Protein AF-A0A392QDC9-F1 (afdb_monomer_lite)

Radius of gyration: 13.81 Å; chains: 1; bounding box: 31×23×44 Å

Sequence (81 aa):
MVVQQTSAAATLAHIGNSTVCLSHSVGSWILDSGAFDHVAGNPSLISNLLPPRIPHIITVANGSKAQVVGIGQASPLPSLP

Secondary structure (DSSP, 8-state):
-------EEEEEEE--S--------SSS----TT-SEEEES-GGG-EEEE--SS--EEE-TTS-EEEEEEEEE----S---

InterPro domains:
  IPR054722 Retrovirus-related Pol polyprotein from transposon TNT 1-94-like, beta-barrel domain [PF22936] (29-73)

Organism: NCBI:txid97028

Structure (mmCIF, N/CA/C/O backbone):
data_AF-A0A392QDC9-F1
#
_entry.id   AF-A0A392QDC9-F1
#
loop_
_atom_site.group_PDB
_atom_site.id
_atom_site.type_symbol
_atom_site.label_atom_id
_atom_site.label_alt_id
_atom_site.label_comp_id
_atom_site.label_asym_id
_atom_site.label_entity_id
_atom_site.label_seq_id
_atom_site.pdbx_PDB_ins_code
_atom_site.Cartn_x
_atom_site.Cartn_y
_atom_site.Cartn_z
_atom_site.occupancy
_atom_site.B_iso_or_equiv
_atom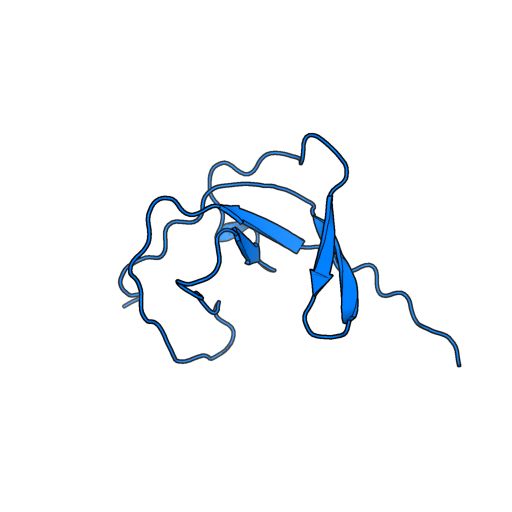_site.auth_seq_id
_atom_site.auth_comp_id
_atom_site.auth_asym_id
_atom_site.auth_atom_id
_atom_site.pdbx_PDB_model_num
ATOM 1 N N . MET A 1 1 ? -8.655 -9.203 -29.366 1.00 40.16 1 MET A N 1
ATOM 2 C CA . MET A 1 1 ? -8.979 -8.729 -28.005 1.00 40.16 1 MET A CA 1
ATOM 3 C C . MET A 1 1 ? -8.050 -7.576 -27.691 1.00 40.16 1 MET A C 1
ATOM 5 O O . MET A 1 1 ? -6.846 -7.786 -27.656 1.00 40.16 1 MET A O 1
ATOM 9 N N . VAL A 1 2 ? -8.578 -6.364 -27.545 1.00 38.69 2 VAL A N 1
ATOM 10 C CA . VAL A 1 2 ? -7.788 -5.244 -27.028 1.00 38.69 2 VAL A CA 1
ATOM 11 C C . VAL A 1 2 ? -7.739 -5.435 -25.518 1.00 38.69 2 VAL A C 1
ATOM 13 O O . VAL A 1 2 ? -8.762 -5.305 -24.853 1.00 38.69 2 VAL A O 1
ATOM 16 N N . VAL A 1 3 ? -6.581 -5.807 -24.978 1.00 46.53 3 VAL A N 1
ATOM 17 C CA . VAL A 1 3 ? -6.328 -5.644 -23.545 1.00 46.53 3 VAL A CA 1
ATOM 18 C C . VAL A 1 3 ? -6.291 -4.141 -23.292 1.00 46.53 3 VAL A C 1
ATOM 20 O O . VAL A 1 3 ? -5.302 -3.478 -23.590 1.00 46.53 3 VAL A O 1
ATOM 23 N N . GLN A 1 4 ? -7.405 -3.572 -22.826 1.00 46.56 4 GLN A N 1
ATOM 24 C CA . GLN A 1 4 ? -7.402 -2.233 -22.250 1.00 46.56 4 GLN A CA 1
ATOM 25 C C . GLN A 1 4 ? -6.480 -2.292 -21.037 1.00 46.56 4 GLN A C 1
ATOM 27 O O . GLN A 1 4 ? -6.844 -2.810 -19.984 1.00 46.56 4 GLN A O 1
ATOM 32 N N . GLN A 1 5 ? -5.255 -1.805 -21.202 1.00 49.66 5 GLN A N 1
ATOM 33 C CA . GLN A 1 5 ? -4.349 -1.593 -20.090 1.00 49.66 5 GLN A CA 1
ATOM 34 C C . GLN A 1 5 ? -4.859 -0.361 -19.341 1.00 49.66 5 GLN A C 1
ATOM 36 O O . GLN A 1 5 ? -4.412 0.761 -19.561 1.00 49.66 5 GLN A O 1
ATOM 41 N N . THR A 1 6 ? -5.880 -0.557 -18.507 1.00 54.47 6 THR A N 1
ATOM 42 C CA . THR A 1 6 ? -6.320 0.458 -17.556 1.00 54.47 6 THR A CA 1
ATOM 43 C C . THR A 1 6 ? -5.147 0.699 -16.615 1.00 54.47 6 THR A C 1
ATOM 45 O O . THR A 1 6 ? -4.822 -0.165 -15.800 1.00 54.47 6 THR A O 1
ATOM 48 N N . SER A 1 7 ? -4.459 1.830 -16.769 1.00 59.66 7 SER A N 1
ATOM 49 C CA . SER A 1 7 ? -3.394 2.232 -15.852 1.00 59.66 7 SER A CA 1
ATOM 50 C C . SER A 1 7 ? -4.035 2.604 -14.518 1.00 59.66 7 SER A C 1
ATOM 52 O O . SER A 1 7 ? -4.413 3.751 -14.295 1.00 59.66 7 SER A O 1
ATOM 54 N N . ALA A 1 8 ? -4.239 1.607 -13.662 1.00 69.62 8 ALA A N 1
ATOM 55 C CA . ALA A 1 8 ? -4.758 1.809 -12.322 1.00 69.62 8 ALA A CA 1
ATOM 56 C C . ALA A 1 8 ? -3.652 2.413 -11.443 1.00 69.62 8 ALA A C 1
ATOM 58 O O . ALA A 1 8 ? -2.511 1.947 -11.449 1.00 69.62 8 ALA A O 1
ATOM 59 N N . ALA A 1 9 ? -3.993 3.463 -10.703 1.00 71.81 9 ALA A N 1
ATOM 60 C CA . ALA A 1 9 ? -3.126 4.081 -9.711 1.00 71.81 9 ALA A CA 1
ATOM 61 C C . ALA A 1 9 ? -3.585 3.661 -8.314 1.00 71.81 9 ALA A C 1
ATOM 63 O O . ALA A 1 9 ? -4.787 3.570 -8.061 1.00 71.81 9 ALA A O 1
ATOM 64 N N . ALA A 1 10 ? -2.639 3.406 -7.416 1.00 78.56 10 ALA A N 1
ATOM 65 C CA . ALA A 1 10 ? -2.948 3.046 -6.039 1.00 78.56 10 ALA A CA 1
ATOM 66 C C . ALA A 1 10 ? -1.898 3.582 -5.066 1.00 78.56 10 ALA A C 1
ATOM 68 O O . ALA A 1 10 ? -0.787 3.939 -5.455 1.00 78.56 10 ALA A O 1
ATOM 69 N N . THR A 1 11 ? -2.240 3.613 -3.787 1.00 76.44 11 THR A N 1
ATOM 70 C CA . THR A 1 11 ? -1.350 4.069 -2.719 1.00 76.44 11 THR A CA 1
ATOM 71 C C . THR A 1 11 ? -1.010 2.902 -1.794 1.00 76.44 11 THR A C 1
ATOM 73 O O . THR A 1 11 ? -1.879 2.080 -1.515 1.00 76.44 11 THR A O 1
ATOM 76 N N . LEU A 1 12 ? 0.241 2.801 -1.338 1.00 77.69 12 LEU A N 1
ATOM 77 C CA . LEU A 1 12 ? 0.717 1.720 -0.463 1.00 77.69 12 LEU A CA 1
ATOM 78 C C . LEU A 1 12 ? 0.803 2.202 0.995 1.00 77.69 12 LEU A C 1
ATOM 80 O O . LEU A 1 12 ? 1.316 3.290 1.264 1.00 77.69 12 LEU A O 1
ATOM 84 N N . ALA A 1 13 ? 0.327 1.389 1.932 1.00 76.75 13 ALA A N 1
ATOM 85 C CA . ALA A 1 13 ? 0.398 1.635 3.368 1.00 76.75 13 ALA A CA 1
ATOM 86 C C . ALA A 1 13 ? 1.126 0.488 4.079 1.00 76.75 13 ALA A C 1
ATOM 88 O O . ALA A 1 13 ? 0.793 -0.672 3.857 1.00 76.75 13 ALA A O 1
ATOM 89 N N . HIS A 1 14 ? 2.063 0.827 4.964 1.00 72.50 14 HIS A N 1
ATOM 90 C CA . HIS A 1 14 ? 2.828 -0.130 5.771 1.00 72.50 14 HIS A CA 1
ATOM 91 C C . HIS A 1 14 ? 2.339 -0.108 7.227 1.00 72.50 14 HIS A C 1
ATOM 93 O O . HIS A 1 14 ? 2.158 0.979 7.783 1.00 72.50 14 HIS A O 1
ATOM 99 N N . ILE A 1 15 ? 2.144 -1.276 7.851 1.00 64.50 15 ILE A N 1
ATOM 100 C CA . ILE A 1 15 ? 1.646 -1.405 9.235 1.00 64.50 15 ILE A CA 1
ATOM 101 C C . ILE A 1 15 ? 2.667 -2.167 10.093 1.00 64.50 15 ILE A C 1
ATOM 103 O O . ILE A 1 15 ? 3.129 -3.239 9.724 1.00 64.50 15 ILE A O 1
ATOM 107 N N . GLY A 1 16 ? 3.038 -1.609 11.250 1.00 63.06 16 GLY A N 1
ATOM 108 C CA . GLY A 1 16 ? 3.974 -2.239 12.193 1.00 63.06 16 GLY A CA 1
ATOM 109 C C . GLY A 1 16 ? 3.296 -3.166 13.219 1.00 63.06 16 GLY A C 1
ATOM 110 O O . GLY A 1 16 ? 2.269 -2.795 13.776 1.00 63.06 16 GLY A O 1
ATOM 111 N N . ASN A 1 17 ? 3.919 -4.333 13.469 1.00 54.09 17 ASN A N 1
ATOM 112 C CA . ASN A 1 17 ? 3.624 -5.423 14.430 1.00 54.09 17 ASN A CA 1
ATOM 113 C C . ASN A 1 17 ? 2.133 -5.723 14.739 1.00 54.09 17 ASN A C 1
ATOM 115 O O . ASN A 1 17 ? 1.531 -5.140 15.639 1.00 54.09 17 ASN A O 1
ATOM 119 N N . SER A 1 18 ? 1.580 -6.714 14.022 1.00 55.66 18 SER A N 1
ATOM 120 C CA . SER A 1 18 ? 0.148 -7.048 13.908 1.00 55.66 18 SER A CA 1
ATOM 121 C C . SER A 1 18 ? -0.466 -7.928 15.015 1.00 55.66 18 SER A C 1
ATOM 123 O O . SER A 1 18 ? 0.088 -8.956 15.390 1.00 55.66 18 SER A O 1
ATOM 125 N N . THR A 1 19 ? -1.708 -7.610 15.404 1.00 53.31 19 THR A N 1
ATOM 126 C CA . THR A 1 19 ? -2.847 -8.558 15.528 1.00 53.31 19 THR A CA 1
ATOM 127 C C . THR A 1 19 ? -4.151 -7.785 15.291 1.00 53.31 19 THR A C 1
ATOM 129 O O . THR A 1 19 ? -4.505 -6.943 16.109 1.00 53.31 19 THR A O 1
ATOM 132 N N . VAL A 1 20 ? -4.869 -8.031 14.182 1.00 52.97 20 VAL A N 1
ATOM 133 C CA . VAL A 1 20 ? -6.189 -7.408 13.920 1.00 52.97 20 VAL A CA 1
ATOM 134 C C . VAL A 1 20 ? -7.105 -8.332 13.100 1.00 52.97 20 VAL A C 1
ATOM 136 O O . VAL A 1 20 ? -6.667 -8.956 12.138 1.00 52.97 20 VAL A O 1
ATOM 139 N N . CYS A 1 21 ? -8.393 -8.396 13.449 1.00 55.28 21 CYS A N 1
ATOM 140 C CA . CYS A 1 21 ? -9.434 -9.127 12.715 1.00 55.28 21 CYS A CA 1
ATOM 141 C C . CYS A 1 21 ? -10.532 -8.136 12.298 1.00 55.28 21 CYS A C 1
ATOM 143 O O . CYS A 1 21 ? -11.139 -7.549 13.190 1.00 55.28 21 CYS A O 1
ATOM 145 N N . LEU A 1 22 ? -10.828 -7.955 11.001 1.00 50.91 22 LEU A N 1
ATOM 146 C CA . LEU A 1 22 ? -11.918 -7.071 10.548 1.00 50.91 22 LEU A CA 1
ATOM 147 C C . LEU A 1 22 ? -12.648 -7.589 9.290 1.00 50.91 22 LEU A C 1
ATOM 149 O O . LEU A 1 22 ? -12.037 -7.856 8.259 1.00 50.91 22 LEU A O 1
ATOM 153 N N . SER A 1 23 ? -13.980 -7.664 9.390 1.00 53.38 23 SER A N 1
ATOM 154 C CA . SER A 1 23 ? -14.977 -7.809 8.312 1.00 53.38 23 SER A CA 1
ATOM 155 C C . SER A 1 23 ? -16.259 -7.129 8.833 1.00 53.38 23 SER A C 1
ATOM 157 O O . SER A 1 23 ? -16.608 -7.336 9.989 1.00 53.38 23 SER A O 1
ATOM 159 N N . HIS A 1 24 ? -16.961 -6.240 8.130 1.00 47.75 24 HIS A N 1
ATOM 160 C CA . HIS A 1 24 ? -17.507 -6.430 6.793 1.00 47.75 24 HIS A CA 1
ATOM 161 C C . HIS A 1 24 ? -17.751 -5.091 6.065 1.00 47.75 24 HIS A C 1
ATOM 163 O O . HIS A 1 24 ? -17.969 -4.045 6.670 1.00 47.75 24 HIS A O 1
ATOM 169 N N . SER A 1 25 ? -17.707 -5.178 4.738 1.00 61.12 25 SER A N 1
ATOM 170 C CA . SER A 1 25 ? -17.667 -4.101 3.747 1.00 61.12 25 SER A CA 1
ATOM 171 C C . SER A 1 25 ? -19.018 -3.434 3.480 1.00 61.12 25 SER A C 1
ATOM 173 O O . SER A 1 25 ? -20.037 -4.115 3.412 1.00 61.12 25 SER A O 1
ATOM 175 N N . VAL A 1 26 ? -18.971 -2.136 3.160 1.00 45.16 26 VAL A N 1
ATOM 176 C CA . VAL A 1 26 ? -19.497 -1.602 1.888 1.00 45.16 26 VAL A CA 1
ATOM 177 C C . VAL A 1 26 ? -18.611 -0.431 1.433 1.00 45.16 26 VAL A C 1
ATOM 179 O O . VAL A 1 26 ? -18.748 0.694 1.893 1.00 45.16 26 VAL A O 1
ATOM 182 N N . GLY A 1 27 ? -17.648 -0.706 0.545 1.00 56.34 27 GLY A N 1
ATOM 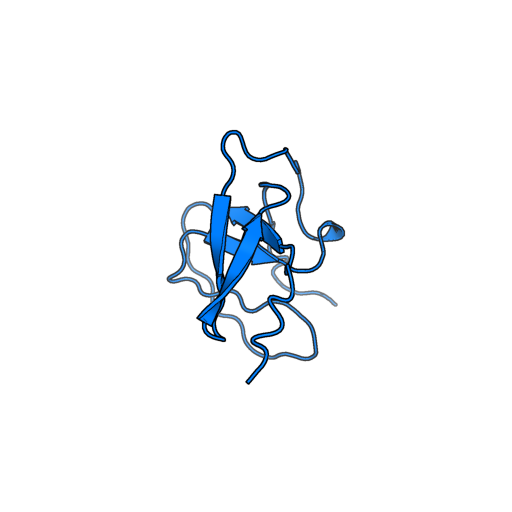183 C CA . GLY A 1 27 ? -16.780 0.320 -0.067 1.00 56.34 27 GLY A CA 1
ATOM 184 C C . GLY A 1 27 ? -15.553 0.745 0.756 1.00 56.34 27 GLY A C 1
ATOM 185 O O . GLY A 1 27 ? -14.862 1.694 0.389 1.00 56.34 27 GLY A O 1
ATOM 186 N N . SER A 1 28 ? -15.261 0.038 1.849 1.00 60.94 28 SER A N 1
ATOM 187 C CA . SER A 1 28 ? -14.192 0.340 2.807 1.00 60.94 28 SER A CA 1
ATOM 188 C C . SER A 1 28 ? -13.213 -0.830 2.927 1.00 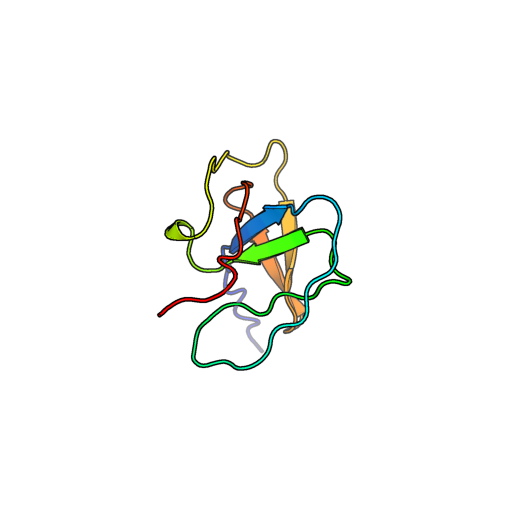60.94 28 SER A C 1
ATOM 190 O O . SER A 1 28 ? -13.543 -1.972 2.618 1.00 60.94 28 SER A O 1
ATOM 192 N N . TRP A 1 29 ? -11.975 -0.508 3.286 1.00 62.28 29 TRP A N 1
ATOM 193 C CA . TRP A 1 29 ? -10.787 -1.336 3.101 1.00 62.28 29 TRP A CA 1
ATOM 194 C C . TRP A 1 29 ? -10.850 -2.682 3.825 1.00 62.28 29 TRP A C 1
ATOM 196 O O . TRP A 1 29 ? -11.416 -2.783 4.909 1.00 62.28 29 TRP A O 1
ATOM 206 N N . ILE A 1 30 ? -10.211 -3.700 3.242 1.00 62.22 30 ILE A N 1
ATOM 207 C CA . ILE A 1 30 ? -9.999 -4.997 3.891 1.00 62.22 30 ILE A CA 1
ATOM 208 C C . ILE A 1 30 ? -8.618 -4.966 4.542 1.00 62.22 30 ILE A C 1
ATOM 210 O O . ILE A 1 30 ? -7.611 -4.797 3.852 1.00 62.22 30 ILE A O 1
ATOM 214 N N . LEU A 1 31 ? -8.584 -5.123 5.865 1.00 66.94 31 LEU A N 1
ATOM 215 C CA . LEU A 1 31 ? -7.346 -5.267 6.618 1.00 66.94 31 LEU A CA 1
ATOM 216 C C . LEU A 1 31 ? -7.056 -6.757 6.825 1.00 66.94 31 LEU A C 1
ATOM 218 O O . LEU A 1 31 ? -7.701 -7.423 7.629 1.00 66.94 31 LEU A O 1
ATOM 222 N N . ASP A 1 32 ? -6.095 -7.269 6.069 1.00 65.69 32 ASP A N 1
ATOM 223 C CA . ASP A 1 32 ? -5.527 -8.607 6.234 1.00 65.69 32 ASP A CA 1
ATOM 224 C C . ASP A 1 32 ? -4.368 -8.565 7.241 1.00 65.69 32 ASP A C 1
ATOM 226 O O . ASP A 1 32 ? -3.298 -8.051 6.933 1.00 65.69 32 ASP A O 1
ATOM 230 N N . SER A 1 33 ? -4.553 -9.104 8.448 1.00 63.75 33 SER A N 1
ATOM 231 C CA . SER A 1 33 ? -3.490 -9.117 9.466 1.00 63.75 33 SER A CA 1
ATOM 232 C C . SER A 1 33 ? -2.301 -10.012 9.132 1.00 63.75 33 SER A C 1
ATOM 234 O O . SER A 1 33 ? -1.271 -9.900 9.800 1.00 63.75 33 SER A O 1
ATOM 236 N N . GLY A 1 34 ? -2.423 -10.874 8.119 1.00 69.19 34 GLY A N 1
ATOM 237 C CA . GLY A 1 34 ? -1.303 -11.619 7.551 1.00 69.19 34 GLY A CA 1
ATOM 238 C C . GLY A 1 34 ? -0.493 -10.817 6.530 1.00 69.19 34 GLY A C 1
ATOM 239 O O . GLY A 1 34 ? 0.613 -11.232 6.182 1.00 69.19 34 GLY A O 1
ATOM 240 N N . ALA A 1 35 ? -1.005 -9.678 6.057 1.00 74.50 35 ALA A N 1
ATOM 241 C CA . ALA A 1 35 ? -0.302 -8.826 5.113 1.00 74.50 35 ALA A CA 1
ATOM 242 C C . ALA A 1 35 ? 0.637 -7.851 5.837 1.00 74.50 35 ALA A C 1
ATOM 244 O O . ALA A 1 35 ? 0.308 -7.274 6.871 1.00 74.50 35 ALA A O 1
ATOM 245 N N . PHE A 1 36 ? 1.825 -7.662 5.263 1.00 72.88 36 PHE A N 1
ATOM 246 C CA . PHE A 1 36 ? 2.804 -6.682 5.738 1.00 72.88 36 PHE A CA 1
ATOM 247 C C . PHE A 1 36 ? 2.475 -5.262 5.239 1.00 72.88 36 PHE A C 1
ATOM 249 O O . PHE A 1 36 ? 2.590 -4.287 5.979 1.00 72.88 36 PHE A O 1
ATOM 256 N N . ASP A 1 37 ? 1.991 -5.168 3.996 1.00 77.62 37 ASP A N 1
ATOM 257 C CA . ASP A 1 37 ? 1.589 -3.924 3.343 1.00 77.62 37 ASP A CA 1
ATOM 258 C C . ASP A 1 37 ? 0.164 -4.028 2.779 1.00 77.62 37 ASP A C 1
ATOM 260 O O . ASP A 1 37 ? -0.263 -5.082 2.300 1.00 77.62 37 ASP A O 1
ATOM 264 N N . HIS A 1 38 ? -0.550 -2.901 2.760 1.00 80.00 38 HIS A N 1
ATOM 265 C CA . HIS A 1 38 ? -1.893 -2.766 2.194 1.00 80.00 38 HIS A CA 1
ATOM 266 C C . HIS A 1 38 ? -1.951 -1.741 1.065 1.00 80.00 38 HIS A C 1
ATOM 268 O O . HIS A 1 38 ? -1.180 -0.785 1.018 1.00 80.00 38 HIS A O 1
ATOM 274 N N . VAL A 1 39 ? -2.922 -1.919 0.167 1.00 82.38 39 VAL A N 1
ATOM 275 C CA . VAL A 1 39 ? -3.136 -1.054 -0.996 1.00 82.38 39 VAL A CA 1
ATOM 276 C C . VAL A 1 39 ? -4.467 -0.323 -0.877 1.00 82.38 39 VAL A C 1
ATOM 278 O O . VAL A 1 39 ? -5.495 -0.900 -0.528 1.00 82.38 39 VAL A O 1
ATOM 281 N N . ALA A 1 40 ? -4.435 0.956 -1.219 1.00 78.94 40 ALA A N 1
ATOM 282 C CA . ALA A 1 40 ? -5.477 1.933 -0.990 1.00 78.94 40 ALA A CA 1
ATOM 283 C C . ALA A 1 40 ? -5.852 2.674 -2.272 1.00 78.94 40 ALA A C 1
ATOM 285 O O . ALA A 1 40 ? -4.982 3.227 -2.945 1.00 78.94 40 ALA A O 1
ATOM 286 N N 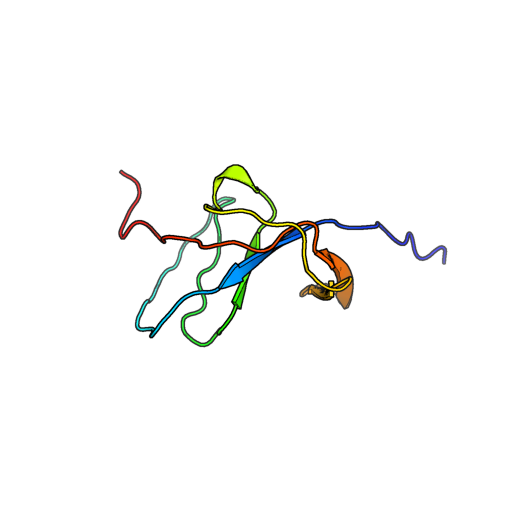. GLY A 1 41 ? -7.148 2.758 -2.576 1.00 76.12 41 GLY A N 1
ATOM 287 C CA . GLY A 1 41 ? -7.648 3.604 -3.668 1.00 76.12 41 GLY A CA 1
ATOM 288 C C . GLY A 1 41 ? -7.846 5.074 -3.275 1.00 76.12 41 GLY A C 1
ATOM 289 O O . GLY A 1 41 ? -7.827 5.943 -4.140 1.00 76.12 41 GLY A O 1
ATOM 290 N N . ASN A 1 42 ? -8.026 5.365 -1.979 1.00 79.19 42 ASN A N 1
ATOM 291 C CA . ASN A 1 42 ? -8.238 6.723 -1.480 1.00 79.19 42 ASN A CA 1
ATOM 292 C C . ASN A 1 42 ? -7.006 7.213 -0.687 1.00 79.19 42 ASN A C 1
ATOM 294 O O . ASN A 1 42 ? -6.764 6.711 0.413 1.00 79.19 42 ASN A O 1
ATOM 298 N N . PRO A 1 43 ? -6.245 8.202 -1.195 1.00 78.06 43 PRO A N 1
ATOM 299 C CA . PRO A 1 43 ? -5.064 8.726 -0.514 1.00 78.06 43 PRO A CA 1
ATOM 300 C C . PRO A 1 43 ? -5.386 9.467 0.792 1.00 78.06 43 PRO A C 1
ATOM 302 O O . PRO A 1 43 ? -4.501 9.587 1.631 1.00 78.06 43 PRO A O 1
ATOM 305 N N . SER A 1 44 ? -6.630 9.916 1.017 1.00 81.88 44 SER A N 1
ATOM 306 C CA . SER A 1 44 ? -7.014 10.623 2.252 1.00 81.88 44 SER A CA 1
ATOM 307 C C . SER A 1 44 ? -6.955 9.747 3.506 1.00 81.88 44 SER A C 1
ATOM 309 O O . SER A 1 44 ? -7.037 10.257 4.617 1.00 81.88 44 SER A O 1
ATOM 311 N N . LEU A 1 45 ? -6.864 8.428 3.333 1.00 76.94 45 LEU A N 1
ATOM 312 C CA . LEU A 1 45 ? -6.785 7.444 4.412 1.00 76.94 45 LEU A CA 1
ATOM 313 C C . LEU A 1 45 ? -5.331 7.102 4.782 1.00 76.94 45 LEU A C 1
ATOM 315 O O . LEU A 1 45 ? -5.099 6.276 5.662 1.00 76.94 45 LEU A O 1
ATOM 319 N N . ILE A 1 46 ? -4.353 7.720 4.110 1.00 83.69 46 ILE A N 1
ATOM 320 C CA . ILE A 1 46 ? -2.924 7.499 4.329 1.00 83.69 46 ILE A CA 1
ATOM 321 C C . ILE A 1 46 ? -2.285 8.799 4.806 1.00 83.69 46 ILE A C 1
ATOM 323 O O . ILE A 1 46 ? -2.331 9.831 4.142 1.00 83.69 46 ILE A O 1
ATOM 327 N N . SER A 1 47 ? -1.658 8.728 5.973 1.00 84.88 47 SER A N 1
ATOM 328 C CA . SER A 1 47 ? -0.861 9.804 6.555 1.00 84.88 47 SER A CA 1
ATOM 329 C C . SER A 1 47 ? 0.594 9.729 6.085 1.00 84.88 47 SER A C 1
ATOM 331 O O . SER A 1 47 ? 1.074 8.665 5.689 1.00 84.88 47 SER A O 1
ATOM 333 N N . ASN A 1 48 ? 1.315 10.855 6.141 1.00 88.62 48 ASN A N 1
ATOM 334 C CA . ASN A 1 48 ? 2.726 10.948 5.737 1.00 88.62 48 ASN A CA 1
ATOM 335 C C . ASN A 1 48 ? 2.990 10.387 4.334 1.00 88.62 48 ASN A C 1
ATOM 337 O O . ASN A 1 48 ? 3.950 9.649 4.115 1.00 88.62 48 ASN A O 1
ATOM 341 N N . LEU A 1 49 ? 2.101 10.711 3.394 1.00 90.00 49 LEU A N 1
ATOM 342 C CA . LEU A 1 49 ? 2.209 10.233 2.030 1.00 90.00 49 LEU A CA 1
ATOM 343 C C . LEU A 1 49 ? 3.441 10.838 1.351 1.00 90.00 49 LEU A C 1
ATOM 345 O O . LEU A 1 49 ? 3.529 12.051 1.167 1.00 90.00 49 LEU A O 1
ATOM 349 N N . LEU A 1 50 ? 4.374 9.982 0.951 1.00 91.19 50 LEU A N 1
ATOM 350 C CA . LEU A 1 50 ? 5.579 10.357 0.225 1.00 91.19 50 LEU A CA 1
ATOM 351 C C . LEU A 1 50 ? 5.592 9.689 -1.151 1.00 91.19 50 LEU A C 1
ATOM 353 O O . LEU A 1 50 ? 5.117 8.559 -1.289 1.00 91.19 50 LEU A O 1
ATOM 357 N N . PRO A 1 51 ? 6.155 10.342 -2.179 1.00 87.94 51 PRO A N 1
ATOM 358 C CA . PRO A 1 51 ? 6.374 9.686 -3.458 1.00 87.94 51 PRO A CA 1
ATOM 359 C C . PRO A 1 51 ? 7.290 8.466 -3.266 1.00 87.94 51 PRO A C 1
ATOM 361 O O . PRO A 1 51 ? 8.230 8.511 -2.461 1.00 87.94 51 PRO A O 1
ATOM 364 N N . PRO A 1 52 ? 7.040 7.358 -3.982 1.00 86.69 52 PRO A N 1
ATOM 365 C CA . PRO A 1 52 ? 7.859 6.167 -3.842 1.00 86.69 52 PRO A CA 1
ATOM 366 C C . PRO A 1 52 ? 9.283 6.456 -4.344 1.00 86.69 52 PRO A C 1
ATOM 368 O O . PRO A 1 52 ? 9.473 7.066 -5.394 1.00 86.69 52 PRO A O 1
ATOM 371 N N . ARG A 1 53 ? 10.302 6.000 -3.601 1.00 84.44 53 ARG A N 1
ATOM 372 C CA . ARG A 1 53 ? 11.723 6.238 -3.945 1.00 84.44 53 ARG A CA 1
ATOM 373 C C . ARG A 1 53 ? 12.141 5.619 -5.282 1.00 84.44 53 ARG A C 1
ATOM 375 O O . ARG A 1 53 ? 13.088 6.079 -5.907 1.00 84.44 53 ARG A O 1
ATOM 382 N N . ILE A 1 54 ? 11.455 4.557 -5.688 1.00 84.94 54 ILE A N 1
ATOM 383 C CA . ILE A 1 54 ? 11.638 3.832 -6.947 1.00 84.94 54 ILE A CA 1
ATOM 384 C C . ILE A 1 54 ? 10.232 3.635 -7.529 1.00 84.94 54 ILE A C 1
ATOM 386 O O . ILE A 1 54 ? 9.291 3.513 -6.744 1.00 84.94 54 ILE A O 1
ATOM 390 N N . PRO A 1 55 ? 10.019 3.599 -8.853 1.00 80.69 55 PRO A N 1
ATOM 391 C CA . PRO A 1 55 ? 8.721 3.221 -9.404 1.00 80.69 55 PRO A CA 1
ATOM 392 C C . PRO A 1 55 ? 8.301 1.831 -8.901 1.00 80.69 55 PRO A C 1
ATOM 394 O O . PRO A 1 55 ? 8.929 0.830 -9.238 1.00 80.69 55 PRO A O 1
ATOM 397 N N . HIS A 1 56 ? 7.251 1.770 -8.077 1.00 83.94 56 HIS A N 1
ATOM 398 C CA . HIS A 1 56 ? 6.684 0.508 -7.600 1.00 83.94 56 HIS A CA 1
ATOM 399 C C . HIS A 1 56 ? 5.471 0.157 -8.461 1.00 83.94 56 HIS A C 1
ATOM 401 O O . HIS A 1 56 ? 4.560 0.970 -8.636 1.00 83.94 56 HIS A O 1
ATOM 407 N N . ILE A 1 57 ? 5.467 -1.063 -8.995 1.00 88.25 57 ILE A N 1
ATOM 408 C CA . ILE A 1 57 ? 4.324 -1.647 -9.692 1.00 88.25 57 ILE A CA 1
ATOM 409 C C . ILE A 1 57 ? 3.868 -2.847 -8.878 1.00 88.25 57 ILE A C 1
ATOM 411 O O . ILE A 1 57 ? 4.649 -3.762 -8.624 1.00 88.25 57 ILE A O 1
ATOM 415 N N . ILE A 1 58 ? 2.600 -2.844 -8.496 1.00 82.94 58 ILE A N 1
ATOM 416 C CA . ILE A 1 58 ? 1.959 -3.946 -7.783 1.00 82.94 58 ILE A CA 1
ATOM 417 C C . ILE A 1 58 ? 1.021 -4.690 -8.730 1.00 82.94 58 ILE A C 1
ATOM 419 O O . ILE A 1 58 ? 0.488 -4.108 -9.674 1.00 82.94 58 ILE A O 1
ATOM 423 N N . THR A 1 59 ? 0.810 -5.979 -8.482 1.00 85.12 59 THR A N 1
ATOM 424 C CA . THR A 1 59 ? -0.245 -6.744 -9.160 1.00 85.12 59 THR A CA 1
ATOM 425 C C . THR A 1 59 ? -1.436 -6.817 -8.217 1.00 85.12 59 THR A C 1
ATOM 427 O O . THR A 1 59 ? -1.293 -7.277 -7.088 1.00 85.12 59 THR A O 1
ATOM 430 N N . VAL A 1 60 ? -2.593 -6.321 -8.648 1.00 78.88 60 VAL A N 1
ATOM 431 C CA . VAL A 1 60 ? -3.832 -6.364 -7.856 1.00 78.88 60 VAL A CA 1
ATOM 432 C C . VAL A 1 60 ? -4.587 -7.676 -8.103 1.00 78.88 60 VAL A C 1
ATOM 434 O O . VAL A 1 60 ? -4.280 -8.413 -9.038 1.00 78.88 60 VAL A O 1
ATOM 437 N N . ALA A 1 61 ? -5.595 -7.975 -7.278 1.00 77.19 61 ALA A N 1
ATOM 438 C CA . ALA A 1 61 ? -6.282 -9.274 -7.261 1.00 77.19 61 ALA A CA 1
ATOM 439 C C . ALA A 1 61 ? -6.886 -9.718 -8.610 1.00 77.19 61 ALA A C 1
ATOM 441 O O . ALA A 1 61 ? -7.025 -10.911 -8.857 1.00 77.19 61 ALA A O 1
ATOM 442 N N . ASN A 1 62 ? -7.215 -8.781 -9.506 1.00 79.94 62 ASN A N 1
ATOM 443 C CA . ASN A 1 62 ? -7.718 -9.096 -10.848 1.00 79.94 62 ASN A CA 1
ATOM 444 C C . ASN A 1 62 ? -6.602 -9.407 -11.875 1.00 79.94 62 ASN A C 1
ATOM 446 O O . ASN A 1 62 ? -6.878 -9.488 -13.069 1.00 79.94 62 ASN A O 1
ATOM 450 N N . GLY A 1 63 ? -5.343 -9.519 -11.440 1.00 81.31 63 GLY A N 1
ATOM 451 C CA . GLY A 1 63 ? -4.180 -9.778 -12.292 1.00 81.31 63 GLY A CA 1
ATOM 452 C C . GLY A 1 63 ? -3.652 -8.555 -13.048 1.00 81.31 63 GLY A C 1
ATOM 453 O O . GLY A 1 63 ? -2.624 -8.653 -13.720 1.00 81.31 63 GLY A O 1
ATOM 454 N N . SER A 1 64 ? -4.313 -7.398 -12.946 1.00 83.25 64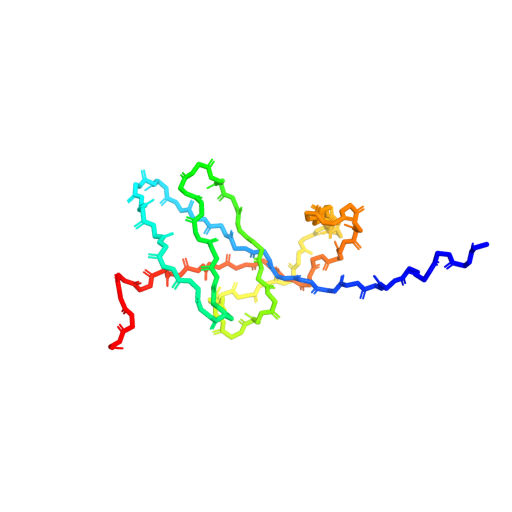 SER A N 1
ATOM 455 C CA . SER A 1 64 ? -3.808 -6.160 -13.540 1.00 83.25 64 SER A CA 1
ATOM 456 C C . SER A 1 64 ? -2.658 -5.575 -12.720 1.00 83.25 64 SER A C 1
ATOM 458 O O . SER A 1 64 ? -2.518 -5.824 -11.520 1.00 83.25 64 SER A O 1
ATOM 460 N N . LYS A 1 65 ? -1.808 -4.795 -13.391 1.00 85.56 65 LYS A N 1
ATOM 461 C CA . LYS A 1 65 ? -0.692 -4.084 -12.767 1.00 85.56 65 LYS A CA 1
ATOM 462 C C . LYS A 1 65 ? -1.100 -2.643 -12.482 1.00 85.56 65 LYS A C 1
ATOM 464 O O . LYS A 1 65 ? -1.611 -1.973 -13.376 1.00 85.56 65 LYS A O 1
ATOM 469 N N . ALA A 1 66 ? -0.840 -2.177 -11.267 1.00 85.50 66 ALA A N 1
ATOM 470 C CA . ALA A 1 66 ? -1.100 -0.811 -10.838 1.00 85.50 66 ALA A CA 1
ATOM 471 C C . ALA A 1 66 ? 0.201 -0.119 -10.426 1.00 85.50 66 ALA A C 1
ATOM 473 O O . ALA A 1 66 ? 1.070 -0.727 -9.795 1.00 85.50 66 ALA A O 1
ATOM 474 N N . GLN A 1 67 ? 0.334 1.157 -10.782 1.00 90.12 67 GLN A N 1
ATOM 475 C CA . GLN A 1 67 ? 1.454 1.978 -10.339 1.00 90.12 67 GLN A CA 1
ATOM 476 C C . GLN A 1 67 ? 1.158 2.535 -8.947 1.00 90.12 67 GLN A C 1
ATOM 478 O O . GLN A 1 67 ? 0.086 3.094 -8.703 1.00 90.12 67 GLN A O 1
ATOM 483 N N . VAL A 1 68 ? 2.128 2.415 -8.044 1.00 90.00 68 VAL A N 1
ATOM 484 C CA . VAL A 1 68 ? 2.056 3.061 -6.735 1.00 90.00 68 VAL A CA 1
ATOM 485 C C . VAL A 1 68 ? 2.374 4.544 -6.902 1.00 90.00 68 VAL A C 1
ATOM 487 O O . VAL A 1 68 ? 3.445 4.896 -7.398 1.00 90.00 68 VAL A O 1
ATOM 490 N N . VAL A 1 69 ? 1.454 5.414 -6.489 1.00 89.06 69 VAL A N 1
ATOM 491 C CA . VAL A 1 69 ? 1.619 6.878 -6.573 1.00 89.06 69 VAL A CA 1
ATOM 492 C C . VAL A 1 69 ? 2.196 7.490 -5.299 1.00 89.06 69 VAL A C 1
ATOM 494 O O . VAL A 1 69 ? 2.730 8.595 -5.331 1.00 89.06 69 VAL A O 1
ATOM 497 N N . GLY A 1 70 ? 2.143 6.760 -4.186 1.00 90.38 70 GLY A N 1
ATOM 498 C CA . GLY A 1 70 ? 2.722 7.180 -2.919 1.00 90.38 70 GLY A CA 1
ATOM 499 C C . GLY A 1 70 ? 2.753 6.054 -1.891 1.00 90.38 70 GLY A C 1
ATOM 500 O O . GLY A 1 70 ? 2.038 5.058 -2.017 1.00 90.38 70 GLY A O 1
ATOM 501 N N . ILE A 1 71 ? 3.609 6.221 -0.889 1.00 89.88 71 ILE A N 1
ATOM 502 C CA . ILE A 1 71 ? 3.780 5.318 0.247 1.00 89.88 71 ILE A CA 1
ATOM 503 C C . ILE A 1 71 ? 3.602 6.140 1.518 1.00 89.88 71 ILE A C 1
ATOM 505 O O . ILE A 1 71 ? 4.189 7.214 1.644 1.00 89.88 71 ILE A O 1
ATOM 509 N N . GLY A 1 72 ? 2.805 5.648 2.458 1.00 89.50 72 GLY A N 1
ATOM 510 C CA . GLY A 1 72 ? 2.625 6.311 3.744 1.00 89.50 72 GLY A CA 1
ATOM 511 C C . GLY A 1 72 ? 2.230 5.348 4.852 1.00 89.50 72 GLY A C 1
ATOM 512 O O . GLY A 1 72 ? 2.443 4.139 4.764 1.00 89.50 72 GLY A O 1
ATOM 513 N N . GLN A 1 73 ? 1.694 5.903 5.929 1.00 85.81 73 GLN A N 1
ATOM 514 C CA . GLN A 1 73 ? 1.256 5.164 7.107 1.00 85.81 73 GLN A CA 1
ATOM 515 C C . GLN A 1 73 ? -0.263 5.225 7.208 1.00 85.81 73 GLN A C 1
ATOM 517 O O . GLN A 1 73 ? -0.854 6.304 7.120 1.00 85.81 73 GLN A O 1
ATOM 522 N N . ALA A 1 74 ? -0.894 4.078 7.424 1.00 78.56 74 ALA A N 1
ATOM 523 C CA . ALA A 1 74 ? -2.312 4.006 7.740 1.00 78.56 74 ALA A CA 1
ATOM 524 C C . ALA A 1 74 ? -2.472 3.634 9.215 1.00 78.56 74 ALA A C 1
ATOM 526 O O . ALA A 1 74 ? -1.825 2.711 9.703 1.00 78.56 74 ALA A O 1
ATOM 527 N N . SER A 1 75 ? -3.349 4.345 9.918 1.00 73.44 75 SER A N 1
ATOM 528 C CA . SER A 1 75 ? -3.800 3.968 11.254 1.00 73.44 75 SER A CA 1
ATOM 529 C C . SER A 1 75 ? -5.226 3.435 11.129 1.00 73.44 75 SER A C 1
ATOM 531 O O . SER A 1 75 ? -6.144 4.242 10.942 1.00 73.44 75 SER A O 1
ATOM 533 N N . PRO A 1 76 ? -5.451 2.112 11.188 1.00 64.94 76 PRO A N 1
ATOM 534 C CA . PRO A 1 76 ? -6.807 1.603 11.286 1.00 64.94 76 PRO A CA 1
ATOM 535 C C . PRO A 1 76 ? -7.401 2.131 12.594 1.00 64.94 76 PRO A C 1
ATOM 537 O O . PRO A 1 76 ? -6.872 1.859 13.673 1.00 64.94 76 PRO A O 1
ATOM 540 N N . LEU A 1 77 ? -8.464 2.937 12.515 1.00 60.16 77 LEU A N 1
ATOM 541 C CA . LEU A 1 77 ? -9.227 3.234 13.720 1.00 60.16 77 LEU A CA 1
ATOM 542 C C . LEU A 1 77 ? -9.883 1.921 14.186 1.00 60.16 77 LEU A C 1
ATOM 544 O O . LEU A 1 77 ? -10.421 1.201 13.341 1.00 60.16 77 LEU A O 1
ATOM 548 N N . PRO A 1 78 ? -9.869 1.604 15.496 1.00 52.06 78 PRO A N 1
ATOM 549 C CA . PRO A 1 78 ? -10.486 0.387 16.036 1.00 52.06 78 PRO A CA 1
ATOM 550 C C . PRO A 1 78 ? -11.981 0.254 15.699 1.00 52.06 78 PRO A C 1
ATOM 552 O O . PRO A 1 78 ? -12.537 -0.838 15.760 1.00 52.06 78 PRO A O 1
ATOM 555 N N . SER A 1 79 ? -12.618 1.360 15.322 1.00 52.38 79 SER A N 1
ATOM 556 C CA . SER A 1 79 ? -13.965 1.456 14.773 1.00 52.38 79 SER A CA 1
ATOM 557 C C . SER A 1 79 ? -14.163 2.865 14.187 1.00 52.38 79 SER A C 1
ATOM 559 O O . SER A 1 79 ? -13.589 3.833 14.690 1.00 52.38 79 SER A O 1
ATOM 561 N N . LEU A 1 80 ? -14.961 3.005 13.124 1.00 38.34 80 LEU A N 1
ATOM 562 C CA . LEU A 1 80 ? -15.697 4.257 12.871 1.00 38.34 80 LEU A CA 1
ATOM 563 C C . LEU A 1 80 ? -17.011 4.203 13.693 1.00 38.34 80 LEU A C 1
ATOM 565 O O . LEU A 1 80 ? -17.396 3.095 14.070 1.00 38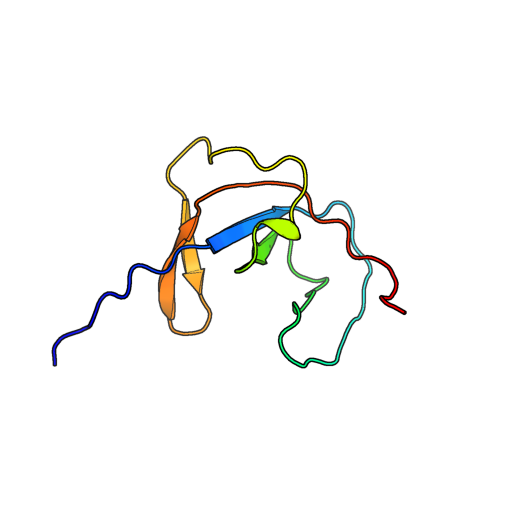.34 80 LEU A O 1
ATOM 569 N N . PRO A 1 81 ? -17.663 5.339 14.020 1.00 49.19 81 PRO A N 1
ATOM 570 C CA . PRO A 1 81 ? -18.894 5.356 14.821 1.00 49.19 81 PRO A CA 1
ATOM 571 C C . PRO A 1 81 ? -20.038 4.542 14.204 1.00 49.19 81 PRO A C 1
ATOM 573 O O . PRO A 1 81 ? -20.083 4.426 12.957 1.00 49.19 81 PRO A O 1
#

pLDDT: mean 71.0, std 14.85, range [38.34, 91.19]

Foldseek 3Di:
DPPPQPQAEKAKAADPDDDDDDDDDDPDDDDDRVDRMDIGPDCVQFPPWDADPDFDWDQDPVRHIYTHRTYGHGDPDPDDD